Protein AF-A0A4V2A6H8-F1 (afdb_monomer_lite)

pLDDT: mean 87.13, std 11.83, range [48.53, 97.25]

Radius of gyration: 25.54 Å; chains: 1; bounding box: 87×28×63 Å

Secondary structure (DSSP, 8-state):
------PPP-HHHHHHHHHHHHHHHHT--EEEEES-TT--SS-HHHHHHTT-EEEEEES-HHHHTTS-TTSEEEEHHHHHHHHHHHHHHHHHHHHHHHHHHHHHHHHHHT-------

Foldseek 3Di:
DDDDDDDDDPPLVVVLVVVLCCCVVVVAAEDEAEQCFLNHSDDLVSCVVSNHQAEYEYQDPPRQVNNDPNHHYDYPVVVVVVVVVVVVVVVVVVVVVVVVVVVVVVVVVVPDDPPDD

Structure (mmCIF, N/CA/C/O backbone):
data_AF-A0A4V2A6H8-F1
#
_entry.id   AF-A0A4V2A6H8-F1
#
loop_
_atom_site.group_PDB
_atom_site.id
_atom_site.type_symbol
_atom_site.label_atom_id
_atom_site.label_alt_id
_atom_site.label_comp_id
_atom_site.label_asym_id
_atom_site.label_entity_id
_atom_site.label_seq_id
_atom_site.pdbx_PDB_ins_code
_atom_site.Cartn_x
_atom_site.Cartn_y
_atom_site.Cartn_z
_atom_site.occupancy
_atom_site.B_iso_or_equiv
_atom_site.auth_seq_id
_atom_site.auth_comp_id
_atom_site.auth_asym_id
_atom_site.auth_atom_id
_atom_site.pdbx_PDB_model_num
ATOM 1 N N . MET A 1 1 ? 42.371 -4.535 -13.100 1.00 58.47 1 MET A N 1
ATOM 2 C CA . MET A 1 1 ? 41.170 -5.123 -12.469 1.00 58.47 1 MET A CA 1
ATOM 3 C C . MET A 1 1 ? 40.094 -5.220 -13.536 1.00 58.47 1 MET A C 1
ATOM 5 O O . MET A 1 1 ? 39.845 -4.218 -14.191 1.00 58.47 1 MET A O 1
ATOM 9 N N . LYS A 1 2 ? 39.548 -6.414 -13.780 1.00 73.62 2 LYS A N 1
ATOM 10 C CA . LYS A 1 2 ? 38.532 -6.660 -14.811 1.00 73.62 2 LYS A CA 1
ATOM 11 C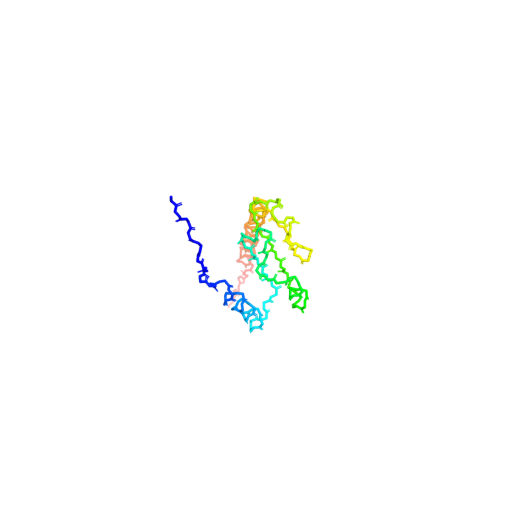 C . LYS A 1 2 ? 37.205 -6.905 -14.092 1.00 73.62 2 LYS A C 1
ATOM 13 O O . LYS A 1 2 ? 37.136 -7.820 -13.280 1.00 73.62 2 LYS A O 1
ATOM 18 N N . ILE A 1 3 ? 36.217 -6.044 -14.317 1.00 81.94 3 ILE A N 1
ATOM 19 C CA . ILE A 1 3 ? 34.863 -6.216 -13.781 1.00 81.94 3 ILE A CA 1
ATOM 20 C C . ILE A 1 3 ? 34.072 -6.989 -14.831 1.00 81.94 3 ILE A C 1
ATOM 22 O O . ILE A 1 3 ? 34.038 -6.589 -15.993 1.00 81.94 3 ILE A O 1
ATOM 26 N N . GLU A 1 4 ? 33.475 -8.103 -14.424 1.00 85.00 4 GLU A N 1
ATOM 27 C CA . GLU A 1 4 ? 32.588 -8.903 -15.263 1.00 85.00 4 GLU A CA 1
ATOM 28 C C . GLU A 1 4 ? 31.189 -8.864 -14.654 1.00 85.00 4 GLU A C 1
ATOM 30 O O . GLU A 1 4 ? 31.003 -9.195 -13.483 1.00 85.00 4 GLU A O 1
ATOM 35 N N . TYR A 1 5 ? 30.218 -8.428 -15.452 1.00 83.19 5 TYR A N 1
ATOM 36 C CA . TYR A 1 5 ? 28.808 -8.463 -15.087 1.00 83.19 5 TYR A CA 1
ATOM 37 C C . TYR A 1 5 ? 28.243 -9.828 -15.475 1.00 83.19 5 TYR A C 1
ATOM 39 O O . TYR A 1 5 ? 28.572 -10.367 -16.532 1.00 83.19 5 TYR A O 1
ATOM 47 N N . ARG A 1 6 ? 27.410 -10.390 -14.605 1.00 83.69 6 ARG A N 1
ATOM 48 C CA . ARG A 1 6 ? 26.633 -11.601 -14.869 1.00 83.69 6 ARG A CA 1
ATOM 49 C C . ARG A 1 6 ? 25.167 -11.283 -14.657 1.00 83.69 6 ARG A C 1
ATOM 51 O O . ARG A 1 6 ? 24.849 -10.407 -13.853 1.00 83.69 6 ARG A O 1
ATOM 58 N N . ASP A 1 7 ? 24.309 -12.025 -15.339 1.00 80.81 7 ASP A N 1
ATOM 59 C CA . ASP A 1 7 ? 22.877 -11.935 -15.105 1.00 80.81 7 ASP A CA 1
ATOM 60 C C . ASP A 1 7 ? 22.570 -12.336 -13.661 1.00 80.81 7 ASP A C 1
ATOM 62 O O . ASP A 1 7 ? 23.051 -13.355 -13.151 1.00 80.81 7 ASP A O 1
ATOM 66 N N . ALA A 1 8 ? 21.798 -11.494 -12.982 1.00 73.31 8 ALA A N 1
ATOM 67 C CA . ALA A 1 8 ? 21.234 -11.838 -11.692 1.00 73.31 8 ALA A CA 1
ATOM 68 C C . ALA A 1 8 ? 20.084 -12.830 -11.906 1.00 73.31 8 ALA A C 1
ATOM 70 O O . ALA A 1 8 ? 19.339 -12.728 -12.879 1.00 73.31 8 ALA A O 1
ATOM 71 N N . TYR A 1 9 ? 19.927 -13.783 -10.986 1.00 74.50 9 TYR A N 1
ATOM 72 C CA . TYR A 1 9 ? 18.763 -14.667 -10.970 1.00 74.50 9 TYR A CA 1
ATOM 73 C C . TYR A 1 9 ? 17.470 -13.824 -10.957 1.00 74.50 9 TYR A C 1
ATOM 75 O O . TYR A 1 9 ? 17.375 -12.916 -10.120 1.00 74.50 9 TYR A O 1
ATOM 83 N N . PRO A 1 10 ? 16.479 -14.091 -11.832 1.00 71.44 10 PRO A N 1
ATOM 84 C CA . PRO A 1 10 ? 15.271 -13.275 -11.967 1.00 71.44 10 PRO A CA 1
ATOM 85 C C . PRO A 1 10 ? 14.260 -13.563 -10.844 1.00 71.44 10 PRO A C 1
ATOM 87 O O . PRO A 1 10 ? 13.092 -13.844 -11.091 1.00 71.44 10 PRO A O 1
ATOM 90 N N . ALA A 1 11 ? 14.692 -13.463 -9.581 1.00 68.50 11 ALA A N 1
ATOM 91 C CA . ALA A 1 11 ? 13.868 -13.729 -8.393 1.00 68.50 11 ALA A CA 1
ATOM 92 C C . ALA A 1 11 ? 12.543 -12.946 -8.378 1.00 68.50 11 ALA A C 1
ATOM 94 O O . ALA A 1 11 ? 11.580 -13.348 -7.731 1.00 68.50 11 ALA A O 1
ATOM 95 N N . TRP A 1 12 ? 12.511 -11.809 -9.071 1.00 72.81 12 TRP A N 1
ATOM 96 C CA . TRP A 1 12 ? 11.399 -10.870 -9.069 1.00 72.81 12 TRP A CA 1
ATOM 97 C C . TRP A 1 12 ? 10.301 -11.203 -10.084 1.00 72.81 12 TRP A C 1
ATOM 99 O O . TRP A 1 12 ? 9.170 -10.751 -9.905 1.00 72.81 12 TRP A O 1
ATOM 109 N N . GLU A 1 13 ? 10.591 -11.995 -11.121 1.00 74.94 13 GLU A N 1
ATOM 110 C CA . GLU A 1 13 ? 9.597 -12.318 -12.155 1.00 74.94 13 GLU A CA 1
ATOM 111 C C . GLU A 1 13 ? 8.499 -13.231 -11.600 1.00 74.94 13 GLU A C 1
ATOM 113 O O . GLU A 1 13 ? 7.312 -12.932 -11.730 1.00 74.94 13 GLU A O 1
ATOM 118 N N . GLU A 1 14 ? 8.884 -14.285 -10.878 1.00 85.69 14 GLU A N 1
ATOM 119 C CA . GLU A 1 14 ? 7.929 -15.203 -10.245 1.00 85.69 14 GLU A CA 1
ATOM 120 C C . GLU A 1 14 ? 7.126 -14.526 -9.126 1.00 85.69 14 GLU A C 1
ATOM 122 O O . GLU A 1 14 ? 5.958 -14.851 -8.900 1.00 85.69 14 GLU A O 1
ATOM 127 N N . PHE A 1 15 ? 7.722 -13.543 -8.442 1.00 88.94 15 PHE A N 1
ATOM 128 C CA . PHE A 1 15 ? 7.058 -12.824 -7.358 1.00 88.94 15 PHE A CA 1
ATOM 129 C C . PHE A 1 15 ? 5.861 -12.006 -7.854 1.00 88.94 15 PHE A C 1
ATOM 131 O O . PHE A 1 15 ? 4.796 -12.020 -7.234 1.00 88.94 15 PHE A O 1
ATOM 138 N N . LYS A 1 16 ? 6.000 -11.330 -8.998 1.00 90.81 16 LYS A N 1
ATOM 139 C CA . LYS A 1 16 ? 4.908 -10.555 -9.596 1.00 90.81 16 LYS A CA 1
ATOM 140 C C . LYS A 1 16 ? 3.723 -11.443 -9.974 1.00 90.81 16 LYS A C 1
ATOM 142 O O . LYS A 1 16 ? 2.582 -11.115 -9.647 1.00 90.81 16 LYS A O 1
ATOM 147 N N . GLU A 1 17 ? 3.994 -12.575 -10.617 1.00 91.62 17 GLU A N 1
ATOM 148 C CA . GLU A 1 17 ? 2.960 -13.540 -11.002 1.00 91.62 17 GLU A CA 1
ATOM 149 C C . GLU A 1 17 ? 2.268 -14.147 -9.779 1.00 91.62 17 GLU A C 1
ATOM 151 O O . GLU A 1 17 ? 1.040 -14.268 -9.748 1.00 91.62 17 GLU A O 1
ATOM 156 N N . LEU A 1 18 ? 3.031 -14.442 -8.722 1.00 93.25 18 LEU A N 1
ATOM 157 C CA . LEU A 1 18 ? 2.474 -14.883 -7.450 1.00 93.25 18 LEU A CA 1
ATOM 158 C C . LEU A 1 18 ? 1.495 -13.847 -6.887 1.00 93.25 18 LEU A C 1
ATOM 160 O O . LEU A 1 18 ? 0.363 -14.207 -6.559 1.00 93.25 18 LEU A O 1
ATOM 164 N N . VAL A 1 19 ? 1.878 -12.570 -6.814 1.00 93.88 19 VAL A N 1
ATOM 165 C CA . VAL A 1 19 ? 0.992 -11.513 -6.298 1.00 93.88 19 VAL A CA 1
ATOM 166 C C . VAL A 1 19 ? -0.261 -11.375 -7.163 1.00 93.88 19 VAL A C 1
ATOM 168 O O . VAL A 1 19 ? -1.365 -11.354 -6.622 1.00 93.88 19 VAL A O 1
ATOM 171 N N . ILE A 1 20 ? -0.133 -11.375 -8.494 1.00 94.50 20 ILE A N 1
ATOM 172 C CA . ILE A 1 20 ? -1.287 -11.358 -9.409 1.00 94.50 20 ILE A CA 1
ATOM 173 C C . ILE A 1 20 ? -2.220 -12.548 -9.141 1.00 94.50 20 ILE A C 1
ATOM 175 O O . ILE A 1 20 ? -3.442 -12.379 -9.104 1.00 94.50 20 ILE A O 1
ATOM 179 N N . SER A 1 21 ? -1.669 -13.745 -8.923 1.00 95.31 21 SER A N 1
ATOM 180 C CA . SER A 1 21 ? -2.462 -14.940 -8.621 1.00 95.31 21 SER A CA 1
ATOM 181 C C . SER A 1 21 ? -3.220 -14.809 -7.297 1.00 95.31 21 SER A C 1
ATOM 183 O O . SER A 1 21 ? -4.397 -15.157 -7.233 1.00 95.31 21 SER A O 1
ATOM 185 N N . VAL A 1 22 ? -2.596 -14.233 -6.264 1.00 95.88 22 VAL A N 1
ATOM 186 C CA . VAL A 1 22 ? -3.238 -13.964 -4.970 1.00 95.88 22 VAL A CA 1
ATOM 187 C C . VAL A 1 22 ? -4.389 -12.981 -5.149 1.00 95.88 22 VAL A C 1
ATOM 189 O O . VAL A 1 22 ? -5.495 -13.237 -4.673 1.00 95.88 22 VAL A O 1
ATOM 192 N N . VAL A 1 23 ? -4.170 -11.894 -5.891 1.00 96.38 23 VAL A N 1
ATOM 193 C CA . VAL A 1 23 ? -5.215 -10.898 -6.160 1.00 96.38 23 VAL A CA 1
ATOM 194 C C . VAL A 1 23 ? -6.431 -11.540 -6.820 1.00 96.38 23 VAL A C 1
ATOM 196 O O . VAL A 1 23 ? -7.554 -11.337 -6.357 1.00 96.38 23 VAL A O 1
ATOM 199 N N . LYS A 1 24 ? -6.212 -12.360 -7.853 1.00 95.06 24 LYS A N 1
ATOM 200 C CA . LYS A 1 24 ? -7.291 -13.030 -8.592 1.00 95.06 24 LYS A CA 1
ATOM 201 C C . LYS A 1 24 ? -8.006 -14.087 -7.752 1.00 95.06 24 LYS A C 1
ATOM 203 O O . LYS A 1 24 ? -9.233 -14.098 -7.704 1.00 95.06 24 LYS A O 1
ATOM 208 N N . ASN A 1 25 ? -7.256 -14.956 -7.078 1.00 97.25 25 ASN A N 1
ATOM 209 C CA . ASN A 1 25 ? -7.813 -16.107 -6.363 1.00 97.25 25 ASN A CA 1
ATOM 210 C C . ASN A 1 25 ? -8.592 -15.702 -5.110 1.00 97.25 25 ASN A C 1
ATOM 212 O O . ASN A 1 25 ? -9.589 -16.337 -4.778 1.00 97.25 25 ASN A O 1
ATOM 216 N N . TYR A 1 26 ? -8.155 -14.639 -4.433 1.00 96.75 26 TYR A N 1
ATOM 217 C CA . TYR A 1 26 ? -8.779 -14.164 -3.197 1.00 96.75 26 TYR A CA 1
ATOM 218 C C . TYR A 1 26 ? -9.644 -12.916 -3.395 1.00 96.75 26 TYR A C 1
ATOM 220 O O . TYR A 1 26 ? -10.155 -12.376 -2.417 1.00 96.75 26 TYR A O 1
ATOM 228 N N . GLN A 1 27 ? -9.824 -12.463 -4.642 1.00 93.56 27 GLN A N 1
ATOM 229 C CA . GLN A 1 27 ? -10.606 -11.270 -4.989 1.00 93.56 27 GLN A CA 1
ATOM 230 C C . GLN A 1 27 ? -10.208 -10.046 -4.154 1.00 93.56 27 GLN A C 1
ATOM 232 O O . GLN A 1 27 ? -11.058 -9.306 -3.648 1.00 93.56 27 GLN A O 1
ATOM 237 N N . VAL A 1 28 ? -8.898 -9.854 -3.982 1.00 95.75 28 VAL A N 1
ATOM 238 C CA . VAL A 1 28 ? -8.352 -8.733 -3.212 1.00 95.75 28 VAL A CA 1
ATOM 239 C C . VAL A 1 28 ? -8.862 -7.426 -3.815 1.00 95.75 28 VAL A C 1
ATOM 241 O O . VAL A 1 28 ? -8.871 -7.263 -5.030 1.00 95.75 28 VAL A O 1
ATOM 244 N N . ARG A 1 29 ? -9.301 -6.495 -2.962 1.00 94.75 29 ARG A N 1
ATOM 245 C CA . ARG A 1 29 ? -9.827 -5.182 -3.382 1.00 94.75 29 ARG A CA 1
ATOM 246 C C . ARG A 1 29 ? -8.908 -4.018 -3.047 1.00 94.75 29 ARG A C 1
ATOM 248 O O . ARG A 1 29 ? -9.044 -2.956 -3.642 1.00 94.75 29 ARG A O 1
ATOM 255 N N . SER A 1 30 ? -7.985 -4.209 -2.110 1.00 95.56 30 SER A N 1
ATOM 256 C CA . SER A 1 30 ? -7.066 -3.170 -1.654 1.00 95.56 30 SER A CA 1
ATOM 257 C C . SER A 1 30 ? -5.675 -3.735 -1.426 1.00 95.56 30 SER A C 1
ATOM 259 O O . SER A 1 30 ? -5.537 -4.781 -0.790 1.00 95.56 30 SER A O 1
ATOM 261 N N . ILE A 1 31 ? -4.656 -3.028 -1.901 1.00 95.12 31 ILE A N 1
ATOM 262 C CA . ILE A 1 31 ? -3.251 -3.404 -1.757 1.00 95.12 31 ILE A CA 1
ATOM 263 C C . ILE A 1 31 ? -2.463 -2.171 -1.340 1.00 95.12 31 ILE A C 1
ATOM 265 O O . ILE A 1 31 ? -2.630 -1.093 -1.909 1.00 95.12 31 ILE A O 1
ATOM 269 N N . VAL A 1 32 ? -1.574 -2.364 -0.373 1.00 94.50 32 VAL A N 1
ATOM 270 C CA . VAL A 1 32 ? -0.559 -1.386 0.005 1.00 94.50 32 VAL A CA 1
ATOM 271 C C . VAL A 1 32 ? 0.803 -1.981 -0.329 1.00 94.50 32 VAL A C 1
ATOM 273 O O . VAL A 1 32 ? 1.147 -3.048 0.177 1.00 94.50 32 VAL A O 1
ATOM 276 N N . GLU A 1 33 ? 1.570 -1.298 -1.171 1.00 93.56 33 GLU A N 1
ATOM 277 C CA . GLU A 1 33 ? 2.953 -1.648 -1.483 1.00 93.56 33 GLU A CA 1
ATOM 278 C C . GLU A 1 33 ? 3.904 -0.705 -0.756 1.00 93.56 33 GLU A C 1
ATOM 280 O O . GLU A 1 33 ? 3.820 0.515 -0.894 1.00 93.56 33 GLU A O 1
ATOM 285 N N . ILE A 1 34 ? 4.803 -1.281 0.036 1.00 92.94 34 ILE A N 1
ATOM 286 C CA . ILE A 1 34 ? 5.783 -0.544 0.830 1.00 92.94 34 ILE A CA 1
ATOM 287 C C . ILE A 1 34 ? 7.140 -0.655 0.139 1.00 92.94 34 ILE A C 1
ATOM 289 O O . ILE A 1 34 ? 7.585 -1.758 -0.164 1.00 92.94 34 ILE A O 1
ATOM 293 N N . GLY A 1 35 ? 7.806 0.480 -0.060 1.00 90.56 35 GLY A N 1
ATOM 294 C CA . GLY A 1 35 ? 9.083 0.562 -0.767 1.00 90.56 35 GLY A CA 1
ATOM 295 C C . GLY A 1 35 ? 8.939 0.503 -2.288 1.00 90.56 35 GLY A C 1
ATOM 296 O O . GLY A 1 35 ? 9.843 0.016 -2.959 1.00 90.56 35 GLY A O 1
ATOM 297 N N . ALA A 1 36 ? 7.801 0.953 -2.827 1.00 88.81 36 ALA A N 1
ATOM 298 C CA . ALA A 1 36 ? 7.526 0.897 -4.265 1.00 88.81 36 ALA A CA 1
ATOM 299 C C . ALA A 1 36 ? 8.470 1.791 -5.096 1.00 88.81 36 ALA A C 1
ATOM 301 O O . ALA A 1 36 ? 8.713 1.526 -6.276 1.00 88.81 36 ALA A O 1
ATOM 302 N N . GLY A 1 37 ? 8.987 2.874 -4.501 1.00 90.62 37 GLY A N 1
ATOM 303 C CA . GLY A 1 37 ? 9.754 3.900 -5.202 1.00 90.62 37 GLY A CA 1
ATOM 304 C C . GLY A 1 37 ? 9.089 4.329 -6.514 1.00 90.62 37 GLY A C 1
ATOM 305 O O . GLY A 1 37 ? 7.895 4.623 -6.558 1.00 90.62 37 GLY A O 1
ATOM 306 N N . ALA A 1 38 ? 9.877 4.334 -7.589 1.00 89.06 38 ALA A N 1
ATOM 307 C CA . ALA A 1 38 ? 9.430 4.640 -8.946 1.00 89.06 38 ALA A CA 1
ATOM 308 C C . ALA A 1 38 ? 8.853 3.444 -9.720 1.00 89.06 38 ALA A C 1
ATOM 310 O O . ALA A 1 38 ? 8.344 3.639 -10.823 1.00 89.06 38 ALA A O 1
ATOM 311 N N . ASN A 1 39 ? 8.961 2.218 -9.196 1.00 90.12 39 ASN A N 1
ATOM 312 C CA . ASN A 1 39 ? 8.686 0.988 -9.941 1.00 90.12 39 ASN A CA 1
ATOM 313 C C . ASN A 1 39 ? 7.695 0.099 -9.179 1.00 90.12 39 ASN A C 1
ATOM 315 O O . ASN A 1 39 ? 8.116 -0.878 -8.558 1.00 90.12 39 ASN A O 1
ATOM 319 N N . PRO A 1 40 ? 6.388 0.405 -9.244 1.00 92.00 40 PRO A N 1
ATOM 320 C CA . PRO A 1 40 ? 5.365 -0.427 -8.625 1.00 92.00 40 PRO A CA 1
ATOM 321 C C . PRO A 1 40 ? 5.428 -1.862 -9.144 1.00 92.00 40 PRO A C 1
ATOM 323 O O . PRO A 1 40 ? 5.606 -2.089 -10.347 1.00 92.00 40 PRO A O 1
ATOM 326 N N . LEU A 1 41 ? 5.225 -2.834 -8.256 1.00 92.88 41 LEU A N 1
ATOM 327 C CA . LEU A 1 41 ? 5.219 -4.248 -8.626 1.00 92.88 41 LEU A CA 1
ATOM 328 C C . LEU A 1 41 ? 4.124 -4.565 -9.654 1.00 92.88 41 LEU A C 1
ATOM 330 O O . LEU A 1 41 ? 4.353 -5.305 -10.621 1.00 92.88 41 LEU A O 1
ATOM 334 N N . LEU A 1 42 ? 2.921 -4.024 -9.442 1.00 92.81 42 LEU A N 1
ATOM 335 C CA . LEU A 1 42 ? 1.773 -4.274 -10.304 1.00 92.81 42 LEU A CA 1
ATOM 336 C C . LEU A 1 42 ? 1.684 -3.231 -11.425 1.00 92.81 42 LEU A C 1
ATOM 338 O O . LEU A 1 42 ? 1.793 -2.031 -11.166 1.00 92.81 42 LEU A O 1
ATOM 342 N N . PRO A 1 43 ? 1.423 -3.654 -12.677 1.00 91.94 43 PRO A N 1
ATOM 343 C CA . PRO A 1 43 ? 1.129 -2.714 -13.748 1.00 91.94 43 PRO A CA 1
ATOM 344 C C . PRO A 1 43 ? -0.122 -1.906 -13.406 1.00 91.94 43 PRO A C 1
ATOM 346 O O . PRO A 1 43 ? -1.128 -2.475 -12.984 1.00 91.94 43 PRO A O 1
ATOM 349 N N . ILE A 1 44 ? -0.097 -0.602 -13.675 1.00 90.94 44 ILE A N 1
ATOM 350 C CA . ILE A 1 44 ? -1.264 0.267 -13.474 1.00 90.94 44 ILE A CA 1
ATOM 351 C C . ILE A 1 44 ? -2.489 -0.238 -14.248 1.00 90.94 44 ILE A C 1
ATOM 353 O O . ILE A 1 44 ? -3.585 -0.247 -13.704 1.00 90.94 44 ILE A O 1
ATOM 357 N N . SER A 1 45 ? -2.312 -0.736 -15.473 1.00 92.94 45 SER A N 1
ATOM 358 C CA . SER A 1 45 ? -3.425 -1.300 -16.248 1.00 92.94 45 SER A CA 1
ATOM 359 C C . SER A 1 45 ? -4.108 -2.463 -15.525 1.00 92.94 45 SER A C 1
ATOM 361 O O . SER A 1 45 ? -5.329 -2.535 -15.478 1.00 92.94 45 SER A O 1
ATOM 363 N N . PHE A 1 46 ? -3.332 -3.340 -14.883 1.00 94.00 46 PHE A N 1
ATOM 364 C CA . PHE A 1 46 ? -3.881 -4.434 -14.084 1.00 94.00 46 PHE A CA 1
ATOM 365 C C . PHE A 1 46 ? -4.652 -3.914 -12.863 1.00 94.00 46 PHE A C 1
ATOM 367 O O . PHE A 1 46 ? -5.709 -4.442 -12.526 1.00 94.00 46 PHE A O 1
ATOM 374 N N . VAL A 1 47 ? -4.132 -2.876 -12.207 1.00 94.31 47 VAL A N 1
ATOM 375 C CA . VAL A 1 47 ? -4.776 -2.218 -11.060 1.00 94.31 47 VAL A CA 1
ATOM 376 C C . VAL A 1 47 ? -6.135 -1.642 -11.455 1.00 94.31 47 VAL A C 1
ATOM 378 O O . VAL A 1 47 ? -7.117 -1.851 -10.741 1.00 94.31 47 VAL A O 1
ATOM 381 N N . GLU A 1 48 ? -6.202 -0.973 -12.605 1.00 92.81 48 GLU A N 1
ATOM 382 C CA . GLU A 1 48 ? -7.430 -0.408 -13.167 1.00 92.81 48 GLU A CA 1
ATOM 383 C C . GLU A 1 48 ? -8.428 -1.505 -13.567 1.00 92.81 48 GLU A C 1
ATOM 385 O O . GLU A 1 48 ? -9.581 -1.467 -13.134 1.00 92.81 48 GLU A O 1
ATOM 390 N N . ASP A 1 49 ? -7.977 -2.526 -14.304 1.00 94.06 49 ASP A N 1
ATOM 391 C CA . ASP A 1 49 ? -8.807 -3.645 -14.772 1.00 94.06 49 ASP A CA 1
ATOM 392 C C . ASP A 1 49 ? -9.440 -4.430 -13.616 1.00 94.06 49 ASP A C 1
ATOM 394 O O . ASP A 1 49 ? -10.580 -4.886 -13.700 1.00 94.06 49 ASP A O 1
ATOM 398 N N . GLN A 1 50 ? -8.694 -4.614 -12.524 1.00 94.50 50 GLN A N 1
ATOM 399 C CA . GLN A 1 50 ? -9.170 -5.308 -11.326 1.00 94.50 50 GLN A CA 1
ATOM 400 C C . GLN A 1 50 ? -9.907 -4.380 -10.344 1.00 94.50 50 GLN A C 1
ATOM 402 O O . GLN A 1 50 ? -10.411 -4.852 -9.320 1.00 94.50 50 GLN A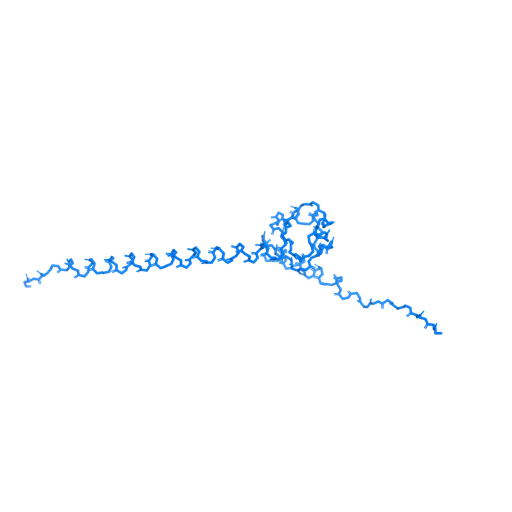 O 1
ATOM 407 N N . GLN A 1 51 ? -9.997 -3.080 -10.650 1.00 93.81 51 GLN A N 1
ATOM 408 C CA . GLN A 1 51 ? -10.597 -2.047 -9.801 1.00 93.81 51 GLN A CA 1
ATOM 409 C C . GLN A 1 51 ? -10.019 -2.051 -8.376 1.00 93.81 51 GLN A C 1
ATOM 411 O O . GLN A 1 51 ? -10.755 -2.014 -7.386 1.00 93.81 51 GLN A O 1
ATOM 416 N N . LEU A 1 52 ? -8.692 -2.143 -8.268 1.00 95.06 52 LEU A N 1
ATOM 417 C CA . LEU A 1 52 ? -7.999 -2.199 -6.985 1.00 95.06 52 LEU A CA 1
ATOM 418 C C . LEU A 1 52 ? -7.839 -0.806 -6.381 1.00 95.06 52 LEU A C 1
ATOM 420 O O . LEU A 1 52 ? -7.408 0.140 -7.038 1.00 95.06 52 LEU A O 1
ATOM 424 N N . VAL A 1 53 ? -8.066 -0.711 -5.074 1.00 95.44 53 VAL A N 1
ATOM 425 C CA . VAL A 1 53 ? -7.536 0.383 -4.262 1.00 95.44 53 VAL A CA 1
ATOM 426 C C . VAL A 1 53 ? -6.052 0.108 -4.041 1.00 95.44 53 VAL A C 1
ATOM 428 O O . VAL A 1 53 ? -5.679 -0.637 -3.136 1.00 95.44 53 VAL A O 1
ATOM 431 N N . TYR A 1 54 ? -5.206 0.664 -4.904 1.00 95.00 54 TYR A N 1
ATOM 432 C CA . TYR A 1 54 ? -3.765 0.440 -4.857 1.00 95.00 54 TYR A CA 1
ATOM 433 C C . TYR A 1 54 ? -3.032 1.662 -4.322 1.00 95.00 54 TYR A C 1
ATOM 435 O O . TYR A 1 54 ? -3.138 2.765 -4.866 1.00 95.00 54 TYR A O 1
ATOM 443 N N . GLN A 1 55 ? -2.295 1.451 -3.241 1.00 94.88 55 GLN A N 1
ATOM 444 C CA . GLN A 1 55 ? -1.565 2.486 -2.537 1.00 94.88 55 GLN A CA 1
ATOM 445 C C . GLN A 1 55 ? -0.072 2.171 -2.537 1.00 94.88 55 GLN A C 1
ATOM 447 O O . GLN A 1 55 ? 0.337 1.065 -2.190 1.00 94.88 55 GLN A O 1
ATOM 452 N N . LEU A 1 56 ? 0.734 3.169 -2.885 1.00 95.00 56 LEU A N 1
ATOM 453 C CA . LEU A 1 56 ? 2.188 3.090 -2.908 1.00 95.00 56 LEU A CA 1
ATOM 454 C C . LEU A 1 56 ? 2.754 3.941 -1.785 1.00 95.00 56 LEU A C 1
ATOM 456 O O . LEU A 1 56 ? 2.413 5.120 -1.648 1.00 95.00 56 LEU A O 1
ATOM 460 N N . ILE A 1 57 ? 3.623 3.331 -0.991 1.00 94.06 57 ILE A N 1
ATOM 461 C CA . ILE A 1 57 ? 4.274 3.964 0.143 1.00 94.06 57 ILE A CA 1
ATOM 462 C C . ILE A 1 57 ? 5.776 3.884 -0.050 1.00 94.06 57 ILE A C 1
ATOM 464 O O . ILE A 1 57 ? 6.333 2.806 -0.230 1.00 94.06 57 ILE A O 1
ATOM 468 N N . ASP A 1 58 ? 6.441 5.024 0.056 1.00 94.38 58 ASP A N 1
ATOM 469 C CA . ASP A 1 58 ? 7.897 5.120 0.059 1.00 94.38 58 ASP A CA 1
ATOM 470 C C . ASP A 1 58 ? 8.348 6.273 0.960 1.00 94.38 58 ASP A C 1
ATOM 472 O O . ASP A 1 58 ? 7.566 7.158 1.319 1.00 94.38 58 ASP A O 1
ATOM 476 N N . PHE A 1 59 ? 9.619 6.279 1.341 1.00 92.50 59 PHE A N 1
ATOM 477 C CA . PHE A 1 59 ? 10.215 7.416 2.030 1.00 92.50 59 PHE A CA 1
ATOM 478 C C . PHE A 1 59 ? 10.526 8.562 1.053 1.00 92.50 59 PHE A C 1
ATOM 480 O O . PHE A 1 59 ? 10.369 9.736 1.397 1.00 92.50 59 PHE A O 1
ATOM 487 N N . SER A 1 60 ? 10.930 8.231 -0.176 1.00 91.06 60 SER A N 1
ATOM 488 C CA . SER A 1 60 ? 11.259 9.196 -1.220 1.00 91.06 60 SER A CA 1
ATOM 489 C C . SER A 1 60 ? 10.013 9.623 -1.994 1.00 91.06 60 SER A C 1
ATOM 491 O O . SER A 1 60 ? 9.512 8.912 -2.865 1.00 91.06 60 SER A O 1
ATOM 493 N N . GLY A 1 61 ? 9.539 10.841 -1.720 1.00 87.50 61 GLY A N 1
ATOM 494 C CA . GLY A 1 61 ? 8.470 11.456 -2.514 1.00 87.50 61 GLY A CA 1
ATOM 495 C C . GLY A 1 61 ? 8.857 11.662 -3.985 1.00 87.50 61 GLY A C 1
ATOM 496 O O . GLY A 1 61 ? 8.001 11.572 -4.860 1.00 87.50 61 GLY A O 1
ATOM 497 N N . GLU A 1 62 ? 10.145 11.891 -4.264 1.00 89.31 62 GLU A N 1
ATOM 498 C CA . GLU A 1 62 ? 10.660 12.077 -5.627 1.00 89.31 62 GLU A CA 1
ATOM 499 C C . GLU A 1 62 ? 10.617 10.787 -6.451 1.00 89.31 62 GLU A C 1
ATOM 501 O O . GLU A 1 62 ? 10.291 10.828 -7.637 1.00 89.31 62 GLU A O 1
ATOM 506 N N . GLU A 1 63 ? 10.921 9.641 -5.836 1.00 88.25 63 GLU A N 1
ATOM 507 C CA . GLU A 1 63 ? 10.809 8.343 -6.507 1.00 88.25 63 GLU A CA 1
ATOM 508 C C . GLU A 1 63 ? 9.340 7.975 -6.728 1.00 88.25 63 GLU A C 1
ATOM 510 O O . GLU A 1 63 ? 8.969 7.630 -7.847 1.00 88.25 63 GLU A O 1
ATOM 515 N N . LEU A 1 64 ? 8.476 8.162 -5.723 1.00 88.75 64 LEU A N 1
ATOM 516 C CA . LEU A 1 64 ? 7.033 7.919 -5.862 1.00 88.75 64 LEU A CA 1
ATOM 517 C C . LEU A 1 64 ? 6.395 8.719 -6.995 1.00 88.75 64 LEU A C 1
ATOM 519 O O . LEU A 1 64 ? 5.525 8.208 -7.694 1.00 88.75 64 LEU A O 1
ATOM 523 N N . ALA A 1 65 ? 6.826 9.963 -7.212 1.00 88.38 65 ALA A N 1
ATOM 524 C CA . ALA A 1 65 ? 6.289 10.803 -8.281 1.00 88.38 65 ALA A CA 1
ATOM 525 C C . ALA A 1 65 ? 6.490 10.201 -9.689 1.00 88.38 65 ALA A C 1
ATOM 527 O O . ALA A 1 65 ? 5.795 10.590 -10.629 1.00 88.38 65 ALA A O 1
ATOM 528 N N . LYS A 1 66 ? 7.415 9.244 -9.842 1.00 89.69 66 LYS A N 1
ATOM 529 C CA . LYS A 1 66 ? 7.710 8.553 -11.105 1.00 89.69 66 LYS A CA 1
ATOM 530 C C . LYS A 1 66 ? 6.855 7.299 -11.326 1.00 89.69 66 LYS A C 1
ATOM 532 O O . LYS A 1 66 ? 6.820 6.811 -12.450 1.00 89.69 66 LYS A O 1
ATOM 537 N N . ALA A 1 67 ? 6.130 6.819 -10.311 1.00 84.44 67 ALA A N 1
ATOM 538 C CA . ALA A 1 67 ? 5.407 5.540 -10.300 1.00 84.44 67 ALA A CA 1
ATOM 539 C C . ALA A 1 67 ? 4.215 5.421 -11.283 1.00 84.44 67 ALA A C 1
ATOM 541 O O . ALA A 1 67 ? 3.542 4.393 -11.328 1.00 84.44 67 ALA A O 1
ATOM 542 N N . GLY A 1 68 ? 3.949 6.443 -12.101 1.00 76.69 68 GLY A N 1
ATOM 543 C CA . GLY A 1 68 ? 2.814 6.480 -13.023 1.00 76.69 68 GLY A CA 1
ATOM 544 C C . GLY A 1 68 ? 1.512 6.941 -12.358 1.00 76.69 68 GLY A C 1
ATOM 545 O O . GLY A 1 68 ? 1.385 7.013 -11.137 1.00 76.69 68 GLY A O 1
ATOM 546 N N . LYS A 1 69 ? 0.528 7.324 -13.177 1.00 81.00 69 LYS A N 1
ATOM 547 C CA . LYS A 1 69 ? -0.812 7.716 -12.699 1.00 81.00 69 LYS A CA 1
ATOM 548 C C . LYS A 1 69 ? -1.641 6.460 -12.430 1.00 81.00 69 LYS A C 1
ATOM 550 O O . LYS A 1 69 ? -1.419 5.469 -13.101 1.00 81.00 69 LYS A O 1
ATOM 555 N N . GLY A 1 70 ? -2.593 6.516 -11.498 1.00 79.25 70 GLY A N 1
ATOM 556 C CA . GLY A 1 70 ? -3.531 5.413 -11.217 1.00 79.25 70 GLY A CA 1
ATOM 557 C C . GLY A 1 70 ? -3.351 4.745 -9.850 1.00 79.25 70 GLY A C 1
ATOM 558 O O . GLY A 1 70 ? -4.261 4.067 -9.385 1.00 79.25 70 GLY A O 1
ATOM 559 N N . ALA A 1 71 ? -2.238 5.003 -9.157 1.00 85.31 71 ALA A N 1
ATOM 560 C CA . ALA A 1 71 ? -2.034 4.586 -7.772 1.00 85.31 71 ALA A CA 1
ATOM 561 C C . ALA A 1 71 ? -2.132 5.766 -6.790 1.00 85.31 71 ALA A C 1
ATOM 563 O O . ALA A 1 71 ? -1.856 6.918 -7.136 1.00 85.31 71 ALA A O 1
ATOM 564 N N . GLN A 1 72 ? -2.512 5.479 -5.545 1.00 91.88 72 GLN A N 1
ATOM 565 C CA . GLN A 1 72 ? -2.520 6.457 -4.460 1.00 91.88 72 GLN A CA 1
ATOM 566 C C . GLN A 1 72 ? -1.120 6.550 -3.853 1.00 91.88 72 GLN A C 1
ATOM 568 O O . GLN A 1 72 ? -0.660 5.618 -3.198 1.00 91.88 72 GLN A O 1
ATOM 573 N N . LEU A 1 73 ? -0.439 7.672 -4.067 1.00 92.31 73 LEU A N 1
ATOM 574 C CA . LEU A 1 73 ? 0.925 7.879 -3.584 1.00 92.31 73 LEU A CA 1
ATOM 575 C C . LEU A 1 73 ? 0.907 8.463 -2.176 1.00 92.31 73 LEU A C 1
ATOM 577 O O . LEU A 1 73 ? 0.220 9.457 -1.939 1.00 92.31 73 LEU A O 1
ATOM 581 N N . ARG A 1 74 ? 1.690 7.892 -1.259 1.00 91.31 74 ARG A N 1
ATOM 582 C CA . ARG A 1 74 ? 1.883 8.447 0.084 1.00 91.31 74 ARG A CA 1
ATOM 583 C C . ARG A 1 74 ? 3.325 8.348 0.532 1.00 91.31 74 ARG A C 1
ATOM 585 O O . ARG A 1 74 ? 3.959 7.309 0.366 1.00 91.31 74 ARG A O 1
ATOM 592 N N . ARG A 1 75 ? 3.830 9.392 1.188 1.00 92.94 75 ARG A N 1
ATOM 593 C CA . ARG A 1 75 ? 5.101 9.260 1.901 1.00 92.94 75 ARG A CA 1
ATOM 594 C C . ARG A 1 75 ? 4.890 8.483 3.191 1.00 92.94 75 ARG A C 1
ATOM 596 O O . ARG A 1 75 ? 3.887 8.665 3.880 1.00 92.94 75 ARG A O 1
ATOM 603 N N . ALA A 1 76 ? 5.870 7.664 3.559 1.00 90.56 76 ALA A N 1
ATOM 604 C CA . ALA A 1 76 ? 5.806 6.837 4.761 1.00 90.56 76 ALA A CA 1
ATOM 605 C C . ALA A 1 76 ? 5.516 7.662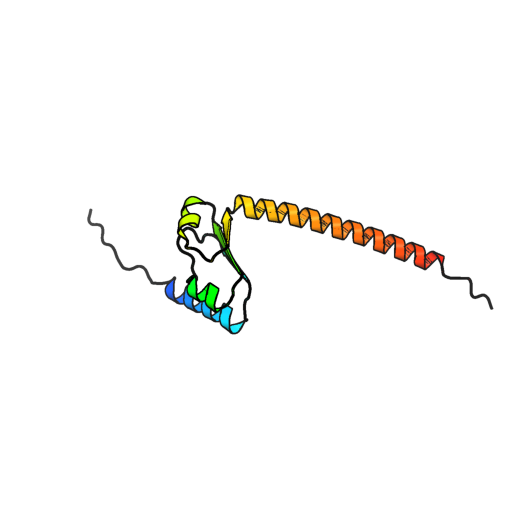 6.029 1.00 90.56 76 ALA A C 1
ATOM 607 O O . ALA A 1 76 ? 4.672 7.275 6.830 1.00 90.56 76 ALA A O 1
ATOM 608 N N . VAL A 1 77 ? 6.164 8.823 6.182 1.00 90.44 77 VAL A N 1
ATOM 609 C CA . VAL A 1 77 ? 6.005 9.693 7.363 1.00 90.44 77 VAL A CA 1
ATOM 610 C C . VAL A 1 77 ? 4.572 10.213 7.502 1.00 90.44 77 VAL A C 1
ATOM 612 O O . VAL A 1 77 ? 4.020 10.198 8.597 1.00 90.44 77 VAL A O 1
ATOM 615 N N . GLU A 1 78 ? 3.962 10.634 6.395 1.00 90.81 78 GLU A N 1
ATOM 616 C CA . GLU A 1 78 ? 2.578 11.125 6.371 1.00 90.81 78 GLU A CA 1
ATOM 617 C C . GLU A 1 78 ? 1.606 9.992 6.689 1.00 90.81 78 GLU A C 1
ATOM 619 O O . GLU A 1 78 ? 0.752 10.130 7.559 1.00 90.81 78 GLU A O 1
ATOM 624 N N . TYR A 1 79 ? 1.800 8.835 6.054 1.00 90.31 79 TYR A N 1
ATOM 625 C CA . TYR A 1 79 ? 0.943 7.678 6.277 1.00 90.31 79 TYR A CA 1
ATOM 626 C C . TYR A 1 79 ? 0.970 7.197 7.734 1.00 90.31 79 TYR A C 1
ATOM 628 O O . TYR A 1 79 ? -0.080 6.909 8.303 1.00 90.31 79 TYR A O 1
ATOM 636 N N . VAL A 1 80 ? 2.149 7.142 8.364 1.00 90.38 80 VAL A N 1
ATOM 637 C CA . VAL A 1 80 ? 2.262 6.763 9.782 1.00 90.38 80 VAL A CA 1
ATOM 638 C C . VAL A 1 80 ? 1.604 7.799 10.695 1.00 90.38 80 VAL A C 1
ATOM 640 O O . VAL A 1 80 ? 0.924 7.407 11.643 1.00 90.38 80 VAL A O 1
ATOM 643 N N . ALA A 1 81 ? 1.760 9.095 10.414 1.00 91.75 81 ALA A N 1
ATOM 644 C CA . ALA A 1 81 ? 1.110 10.146 11.197 1.00 91.75 81 ALA A CA 1
ATOM 645 C C . ALA A 1 81 ? -0.423 10.023 11.146 1.00 91.75 81 ALA A C 1
ATOM 647 O O . ALA A 1 81 ? -1.071 9.995 12.192 1.00 91.75 81 ALA A O 1
ATOM 648 N N . GLU A 1 82 ? -0.991 9.843 9.951 1.00 91.94 82 GLU A N 1
ATOM 649 C CA . GLU A 1 82 ? -2.434 9.645 9.766 1.00 91.94 82 GLU A CA 1
ATOM 650 C C . GLU A 1 82 ? -2.960 8.393 10.482 1.00 91.94 82 GLU A C 1
ATOM 652 O O . GLU A 1 82 ? -4.038 8.414 11.082 1.00 91.94 82 GLU A O 1
ATOM 657 N N . LEU A 1 83 ? -2.205 7.288 10.444 1.00 90.75 83 LEU A N 1
ATOM 658 C CA . LEU A 1 83 ? -2.564 6.081 11.190 1.00 90.75 83 LEU A CA 1
ATOM 659 C C . LEU A 1 83 ? -2.577 6.335 12.700 1.00 90.75 83 LEU A C 1
ATOM 661 O O . LEU A 1 83 ? -3.487 5.861 13.378 1.00 90.75 83 LEU A O 1
ATOM 665 N N . GLY A 1 84 ? -1.613 7.102 13.214 1.00 93.12 84 GLY A N 1
ATOM 666 C CA . GLY A 1 84 ? -1.558 7.486 14.623 1.00 93.12 84 GLY A CA 1
ATOM 667 C C . GLY A 1 84 ? -2.783 8.290 15.060 1.00 93.12 84 GLY A C 1
ATOM 668 O O . GLY A 1 84 ? -3.413 7.952 16.062 1.00 93.12 84 GLY A O 1
ATOM 669 N N . GLU A 1 85 ? -3.175 9.302 14.284 1.00 94.56 85 GLU A N 1
ATOM 670 C CA . GLU A 1 85 ? -4.378 10.104 14.559 1.00 94.56 85 GLU A CA 1
ATOM 671 C C . GLU A 1 85 ? -5.650 9.250 14.542 1.00 94.56 85 GLU A C 1
ATOM 673 O O . GLU A 1 85 ? -6.491 9.341 15.441 1.00 94.56 85 GLU A O 1
ATOM 678 N N . ARG A 1 86 ? -5.773 8.365 13.547 1.00 94.00 86 ARG A N 1
ATOM 679 C CA . ARG A 1 86 ? -6.924 7.468 13.415 1.00 94.00 86 ARG A CA 1
ATOM 680 C C . ARG A 1 86 ? -7.015 6.471 14.568 1.00 94.00 86 ARG A C 1
ATOM 682 O O . ARG A 1 86 ? -8.114 6.221 15.057 1.00 94.00 86 ARG A O 1
ATOM 689 N N . MET A 1 87 ? -5.887 5.912 15.005 1.00 93.88 87 MET A N 1
ATOM 690 C CA . MET A 1 87 ? -5.844 5.025 16.169 1.00 93.88 87 MET A CA 1
ATOM 691 C C . MET A 1 87 ? -6.281 5.754 17.440 1.00 93.88 87 MET A C 1
ATOM 693 O O . MET A 1 87 ? -7.152 5.248 18.140 1.00 93.88 87 MET A O 1
ATOM 697 N N . GLY A 1 88 ? -5.769 6.963 17.691 1.00 93.69 88 GLY A N 1
ATOM 698 C CA . GLY A 1 88 ? -6.176 7.753 18.857 1.00 93.69 88 GLY A CA 1
ATOM 699 C C . GLY A 1 88 ? -7.672 8.098 18.856 1.00 93.69 88 GLY A C 1
ATOM 700 O O . GLY A 1 88 ? -8.322 8.072 19.901 1.00 93.69 88 GLY A O 1
ATOM 701 N N . GLY A 1 89 ? -8.248 8.365 17.679 1.00 94.62 89 GLY A N 1
ATOM 702 C CA . GLY A 1 89 ? -9.692 8.560 17.526 1.00 94.62 89 GLY A CA 1
ATOM 703 C C . GLY A 1 89 ? -10.506 7.316 17.895 1.00 94.62 89 GLY A C 1
ATOM 704 O O . GLY A 1 89 ? -11.460 7.414 18.665 1.00 94.62 89 GLY A O 1
ATOM 705 N N . LEU A 1 90 ? -10.097 6.145 17.397 1.00 95.06 90 LEU A N 1
ATOM 706 C CA . LEU A 1 90 ? -10.752 4.867 17.699 1.00 95.06 90 LEU A CA 1
ATOM 707 C C . LEU A 1 90 ? -10.638 4.488 19.179 1.00 95.06 90 LEU A C 1
ATOM 709 O O . LEU A 1 90 ? -11.597 3.988 19.759 1.00 95.06 90 LEU A O 1
ATOM 713 N N . GLU A 1 91 ? -9.489 4.734 19.809 1.00 95.62 91 GLU A N 1
ATOM 714 C CA . GLU A 1 91 ? -9.303 4.489 21.244 1.00 95.62 91 GLU A CA 1
ATOM 715 C C . GLU A 1 91 ? -10.286 5.306 22.085 1.00 95.62 91 GLU A C 1
ATOM 717 O O . GLU A 1 91 ? -10.898 4.775 23.014 1.00 95.62 91 GLU A O 1
ATOM 722 N N . LYS A 1 92 ? -10.492 6.577 21.723 1.00 95.69 92 LYS A N 1
ATOM 723 C CA . LYS A 1 92 ? -11.478 7.436 22.379 1.00 95.69 92 LYS A CA 1
ATOM 724 C C . LYS A 1 92 ? -12.905 6.922 22.182 1.00 95.69 92 LYS A C 1
ATOM 726 O O . LYS A 1 92 ? -13.649 6.836 23.151 1.00 95.69 92 LYS A O 1
ATOM 731 N N . GLU A 1 93 ? -13.273 6.552 20.957 1.00 96.81 93 GLU A N 1
ATOM 732 C CA . GLU A 1 93 ? -14.605 6.015 20.650 1.00 96.81 93 GLU A CA 1
ATOM 733 C C . GLU A 1 93 ? -14.899 4.734 21.448 1.00 96.81 93 GLU A C 1
ATOM 735 O O . GLU A 1 93 ? -15.971 4.589 22.032 1.00 96.81 93 GLU A O 1
ATOM 740 N N . VAL A 1 94 ? -13.922 3.828 21.547 1.00 96.88 94 VAL A N 1
ATOM 741 C CA . VAL A 1 94 ? -14.040 2.605 22.355 1.00 96.88 94 VAL A CA 1
ATOM 742 C C . VAL A 1 94 ? -14.227 2.926 23.838 1.00 96.88 94 VAL A C 1
ATOM 744 O O . VAL A 1 94 ? -15.009 2.253 24.512 1.00 96.88 94 VAL A O 1
ATOM 747 N N . GLU A 1 95 ? -13.524 3.927 24.363 1.00 97.19 95 GLU A N 1
ATOM 748 C CA . GLU A 1 95 ? -13.659 4.348 25.759 1.00 97.19 95 GLU A CA 1
ATOM 749 C C . GLU A 1 95 ? -15.030 4.980 26.044 1.00 97.19 95 GLU A C 1
ATOM 751 O O . GLU A 1 95 ? -15.658 4.663 27.056 1.00 97.19 95 GLU A O 1
ATOM 756 N N . ASP A 1 96 ? -15.528 5.821 25.139 1.00 96.81 96 ASP A N 1
ATOM 757 C CA . ASP A 1 96 ? -16.847 6.444 25.262 1.00 96.81 96 ASP A CA 1
ATOM 758 C C . ASP A 1 96 ? -17.962 5.377 25.234 1.00 96.81 96 ASP A C 1
ATOM 760 O O . ASP A 1 96 ? -18.828 5.3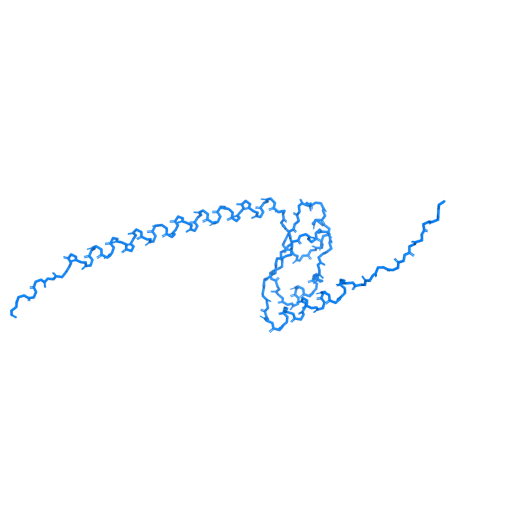64 26.112 1.00 96.81 96 ASP A O 1
ATOM 764 N N . LEU A 1 97 ? -17.878 4.398 24.322 1.00 96.69 97 LEU A N 1
ATOM 765 C CA . LEU A 1 97 ? -18.812 3.263 24.257 1.00 96.69 97 LEU A CA 1
ATOM 766 C C . LEU A 1 97 ? -18.763 2.374 25.509 1.00 96.69 97 LEU A C 1
ATOM 768 O O . LEU A 1 97 ? -19.786 1.830 25.932 1.00 96.69 97 LEU A O 1
ATOM 772 N N . ARG A 1 98 ? -17.585 2.199 26.123 1.00 95.94 98 ARG A N 1
ATOM 773 C CA . ARG A 1 98 ? -17.448 1.443 27.380 1.00 95.94 98 ARG A CA 1
ATOM 774 C C . ARG A 1 98 ? -18.164 2.134 28.535 1.00 95.94 98 ARG A C 1
ATOM 776 O O . ARG A 1 98 ? -18.827 1.444 29.310 1.00 95.94 98 ARG A O 1
ATOM 783 N N . LYS A 1 99 ? -18.061 3.462 28.632 1.00 95.25 99 LYS A N 1
ATOM 784 C CA . LYS A 1 99 ? -18.774 4.254 29.645 1.00 95.25 99 LYS A CA 1
ATOM 785 C C . LYS A 1 99 ? -20.282 4.194 29.439 1.00 95.25 99 LYS A C 1
ATOM 787 O O . LYS A 1 99 ? -20.998 3.864 30.376 1.00 95.25 99 LYS A O 1
ATOM 792 N N . GLU A 1 100 ? -20.749 4.401 28.208 1.00 95.38 100 GLU A N 1
ATOM 793 C CA . GLU A 1 100 ? -22.177 4.312 27.879 1.00 95.38 100 GLU A CA 1
ATOM 794 C C . GLU A 1 100 ? -22.752 2.932 28.234 1.00 95.38 100 GLU A C 1
ATOM 796 O O . GLU A 1 100 ? -23.802 2.828 28.871 1.00 95.38 100 GLU A O 1
ATOM 801 N N . LYS A 1 101 ? -22.030 1.855 27.898 1.00 94.38 101 LYS A N 1
ATOM 802 C CA . LYS A 1 101 ? -22.422 0.495 28.278 1.00 94.38 101 LYS A CA 1
ATOM 803 C C . LYS A 1 101 ? -22.520 0.329 29.800 1.00 94.38 101 LYS A C 1
ATOM 805 O O . LYS A 1 101 ? -23.480 -0.274 30.276 1.00 94.38 101 LYS A O 1
ATOM 810 N N . GLN A 1 102 ? -21.548 0.842 30.554 1.00 93.50 102 GLN A N 1
ATOM 811 C CA . GLN A 1 102 ? -21.544 0.753 32.015 1.00 93.50 102 GLN A CA 1
ATOM 812 C C . GLN A 1 102 ? -22.737 1.500 32.631 1.00 93.50 102 GLN A C 1
ATOM 814 O O . GLN A 1 102 ? -23.400 0.967 33.521 1.00 93.50 102 GLN A O 1
ATOM 819 N N . ASP A 1 103 ? -23.054 2.693 32.129 1.00 91.31 103 ASP A N 1
ATOM 820 C CA . ASP A 1 103 ? -24.190 3.491 32.598 1.00 91.31 103 ASP A CA 1
ATOM 821 C C . ASP A 1 103 ? -25.531 2.783 32.337 1.00 91.31 103 ASP A C 1
ATOM 823 O O . ASP A 1 103 ? -26.417 2.762 33.200 1.00 91.31 103 ASP A O 1
ATOM 827 N N . LEU A 1 104 ? -25.668 2.135 31.175 1.00 89.12 104 LEU A N 1
ATOM 828 C CA . LEU A 1 104 ? -26.839 1.325 30.830 1.00 89.12 104 LEU A CA 1
ATOM 829 C C . LEU A 1 104 ? -26.978 0.086 31.729 1.00 89.12 104 LEU A C 1
ATOM 831 O O . LEU A 1 104 ? -28.086 -0.222 32.176 1.00 89.12 104 LEU A O 1
ATOM 835 N N . GLU A 1 105 ? -25.878 -0.607 32.040 1.00 87.81 105 GLU A N 1
ATOM 836 C CA . GLU A 1 105 ? -25.883 -1.757 32.957 1.00 87.81 105 GLU A CA 1
ATOM 837 C C . GLU A 1 105 ? -26.314 -1.339 34.373 1.00 87.81 105 GLU A C 1
ATOM 839 O O . GLU A 1 105 ? -27.205 -1.967 34.957 1.00 87.81 105 GLU A O 1
ATOM 844 N N . VAL A 1 106 ? -25.778 -0.231 34.895 1.00 79.62 106 VAL A N 1
ATOM 845 C CA . VAL A 1 106 ? -26.167 0.320 36.205 1.00 79.62 106 VAL A CA 1
ATOM 846 C C . VAL A 1 106 ? -27.647 0.713 36.217 1.00 79.62 106 VAL A C 1
ATOM 848 O O . VAL A 1 106 ? -28.372 0.345 37.144 1.00 79.62 106 VAL A O 1
ATOM 851 N N . SER A 1 107 ? -28.133 1.391 35.175 1.00 73.38 107 SER A N 1
ATOM 852 C CA . SER A 1 107 ? -29.545 1.773 35.053 1.00 73.38 107 SER A CA 1
ATOM 853 C C . SER A 1 107 ? -30.479 0.557 35.007 1.00 73.38 107 SER A C 1
ATOM 855 O O . SER A 1 107 ? -31.501 0.546 35.692 1.00 73.38 107 SER A O 1
ATOM 857 N N . SER A 1 108 ? -30.105 -0.508 34.290 1.00 70.50 108 SER A N 1
ATOM 858 C CA . SER A 1 108 ? -30.904 -1.740 34.210 1.00 70.50 108 SER A CA 1
ATOM 859 C C . SER A 1 108 ? -31.028 -2.468 35.556 1.00 70.50 108 SER A C 1
ATOM 861 O O . SER A 1 108 ? -32.097 -2.983 35.882 1.00 70.50 108 SER A O 1
ATOM 863 N N . SER A 1 109 ? -29.974 -2.436 36.381 1.00 65.06 109 SER A N 1
ATOM 864 C CA . SER A 1 109 ? -29.956 -3.059 37.713 1.00 65.06 109 SER A CA 1
ATOM 865 C C . SER A 1 109 ? -30.812 -2.325 38.755 1.00 65.06 109 SER A C 1
ATOM 867 O O . SER A 1 109 ? -31.248 -2.922 39.736 1.00 65.06 109 SER A O 1
ATOM 869 N N . LEU A 1 110 ? -31.099 -1.039 38.531 1.00 59.72 110 LEU A N 1
ATOM 870 C CA . LEU A 1 110 ? -31.946 -0.214 39.399 1.00 59.72 110 LEU A CA 1
ATOM 871 C C . LEU A 1 110 ? -33.447 -0.367 39.100 1.00 59.72 110 LEU A C 1
ATOM 873 O O . LEU A 1 110 ? -34.275 0.130 39.863 1.00 59.72 110 LEU A O 1
ATOM 877 N N . VAL A 1 111 ? -33.807 -1.045 38.003 1.00 57.47 111 VAL A N 1
ATOM 878 C CA . VAL A 1 111 ? -35.193 -1.172 37.528 1.00 57.47 111 VAL A CA 1
ATOM 879 C C . VAL A 1 111 ? -35.832 -2.512 37.908 1.00 57.47 111 VAL A C 1
ATOM 881 O O . VAL A 1 111 ? -37.025 -2.660 37.675 1.00 57.47 111 VAL A O 1
ATOM 884 N N . GLU A 1 112 ? -35.143 -3.465 38.555 1.00 54.03 112 GLU A N 1
ATOM 885 C CA . GLU A 1 112 ? -35.805 -4.684 39.059 1.00 54.03 112 GLU A CA 1
ATOM 886 C C . GLU A 1 112 ? -36.802 -4.353 40.189 1.00 54.03 112 GLU A C 1
ATOM 888 O O . GLU A 1 112 ? -36.405 -4.102 41.333 1.00 54.03 112 GLU A O 1
ATOM 893 N N . PRO A 1 113 ? -38.127 -4.376 39.936 1.00 52.25 113 PRO A N 1
ATOM 894 C CA . PRO A 1 113 ? -39.099 -4.101 40.967 1.00 52.25 113 PRO A CA 1
ATOM 895 C C . PRO A 1 113 ? -39.365 -5.417 41.681 1.00 52.25 113 PRO A C 1
ATOM 897 O O . PRO A 1 113 ? -39.885 -6.363 41.091 1.00 52.25 113 PRO A O 1
ATOM 900 N N . SER A 1 114 ? -39.017 -5.452 42.963 1.00 54.34 114 SER A N 1
ATOM 901 C CA . SER A 1 114 ? -39.713 -6.174 44.034 1.00 54.34 114 SER A CA 1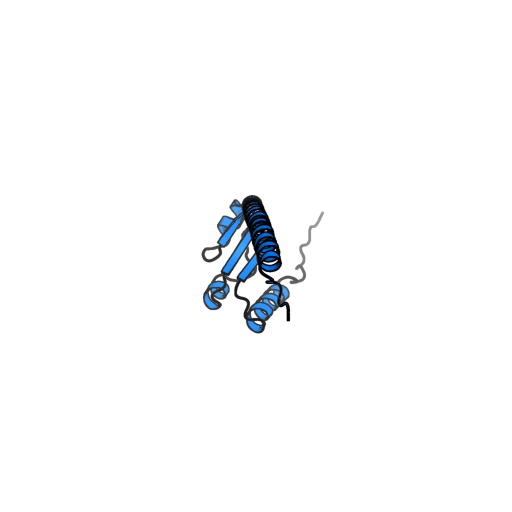
ATOM 902 C C . SER A 1 114 ? -41.010 -6.897 43.607 1.00 54.34 114 SER A C 1
ATOM 904 O O . SER A 1 114 ? -42.123 -6.471 43.915 1.00 54.34 114 SER A O 1
ATOM 906 N N . ARG A 1 11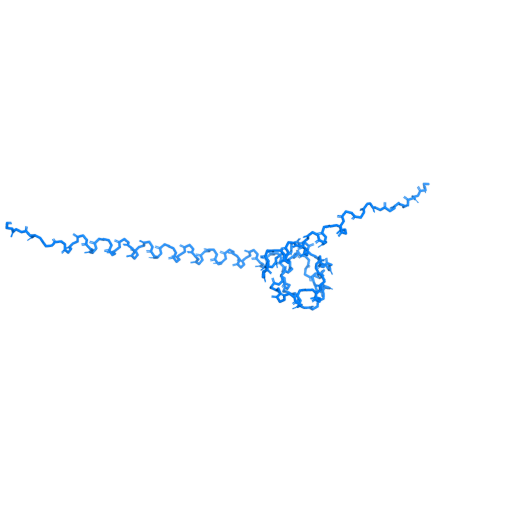5 ? -40.889 -8.064 42.957 1.00 49.72 115 ARG A N 1
ATOM 907 C CA . ARG A 1 115 ? -41.992 -9.021 42.821 1.00 49.72 115 ARG A CA 1
ATOM 908 C C . ARG A 1 115 ? -42.130 -9.757 44.146 1.00 49.72 115 ARG A C 1
ATOM 910 O O . ARG A 1 115 ? -41.694 -10.889 44.309 1.00 49.72 115 ARG A O 1
ATOM 917 N N . LYS A 1 116 ? -42.731 -9.072 45.119 1.00 51.47 116 LYS A N 1
ATOM 918 C CA . LYS A 1 116 ? -43.377 -9.725 46.255 1.00 51.47 116 LYS A CA 1
ATOM 919 C C . LYS A 1 116 ? -44.716 -10.281 45.780 1.00 51.47 116 LYS A C 1
ATOM 921 O O . LYS A 1 116 ? -45.618 -9.496 45.489 1.00 51.47 116 LYS A O 1
ATOM 926 N N . ARG A 1 117 ? -44.841 -11.604 45.757 1.00 48.53 117 ARG A N 1
ATOM 927 C CA . ARG A 1 117 ? -45.964 -12.352 46.340 1.00 48.53 117 ARG A CA 1
ATOM 928 C C . ARG A 1 117 ? -45.617 -13.828 46.405 1.00 48.53 117 ARG A C 1
ATOM 930 O O . ARG A 1 117 ? -45.185 -14.359 45.364 1.00 48.53 117 ARG A O 1
#

Sequence (117 aa):
MKIEYRDAYPAWEEFKELVISVVKNYQVRSIVEIGAGANPLLPISFVEDQQLVYQLIDFSGEELAKAGKGAQLRRAVEYVAELGERMGGLEKEVEDLRKEKQDLEVSSSLVEPSRKR